Protein AF-A0A954RIB6-F1 (afdb_monomer)

Structure (mmCIF, N/CA/C/O backbone):
data_AF-A0A954RIB6-F1
#
_entry.id   AF-A0A954RIB6-F1
#
loop_
_atom_site.group_PDB
_atom_site.id
_atom_site.type_symbol
_atom_site.label_atom_id
_atom_site.label_alt_id
_atom_site.label_comp_id
_atom_site.label_asym_id
_atom_site.label_entity_id
_atom_site.label_seq_id
_atom_site.pdbx_PDB_ins_code
_atom_site.Cartn_x
_atom_site.Cartn_y
_atom_site.Cartn_z
_atom_site.occupancy
_atom_site.B_iso_or_equiv
_atom_site.auth_seq_id
_atom_site.auth_comp_id
_atom_site.auth_asym_id
_atom_site.auth_atom_id
_atom_si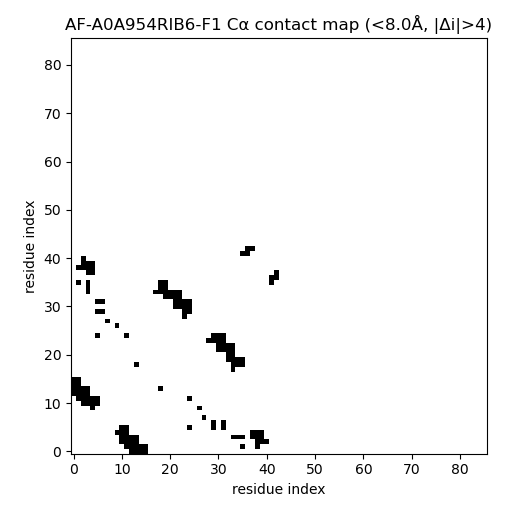te.pdbx_PDB_model_num
ATOM 1 N N . LEU A 1 1 ? -9.123 6.555 19.088 1.00 66.94 1 LEU A N 1
ATOM 2 C CA . LEU A 1 1 ? -10.493 6.037 18.889 1.00 66.94 1 LEU A CA 1
ATOM 3 C C . LEU A 1 1 ? -10.471 5.227 17.606 1.00 66.94 1 LEU A C 1
ATOM 5 O O . LEU A 1 1 ? -9.856 5.691 16.654 1.00 66.94 1 LEU A O 1
ATOM 9 N N . TYR A 1 2 ? -11.022 4.018 17.623 1.00 67.44 2 TYR A N 1
ATOM 10 C CA . TYR A 1 2 ? -11.100 3.136 16.459 1.00 67.44 2 TYR A CA 1
ATOM 11 C C . TYR A 1 2 ? -12.514 3.182 15.885 1.00 67.44 2 TYR A C 1
ATOM 13 O O . TYR A 1 2 ? -13.480 3.152 16.647 1.00 67.44 2 TYR A O 1
ATOM 21 N N . HIS A 1 3 ? -12.626 3.221 14.558 1.00 76.69 3 HIS A N 1
ATOM 22 C CA . HIS A 1 3 ? -13.904 3.097 13.862 1.00 76.69 3 HIS A CA 1
ATOM 23 C C . HIS A 1 3 ? -14.068 1.647 13.430 1.00 76.69 3 HIS A C 1
ATOM 25 O O . HIS A 1 3 ? -13.432 1.184 12.477 1.00 76.69 3 HIS A O 1
ATOM 31 N N . ILE A 1 4 ? -14.881 0.904 14.177 1.00 75.75 4 ILE A N 1
ATOM 32 C CA . ILE A 1 4 ? -15.142 -0.504 13.885 1.00 75.75 4 ILE A CA 1
ATOM 33 C C . ILE A 1 4 ? -16.586 -0.619 13.399 1.00 75.75 4 ILE A C 1
ATOM 35 O O . ILE A 1 4 ? -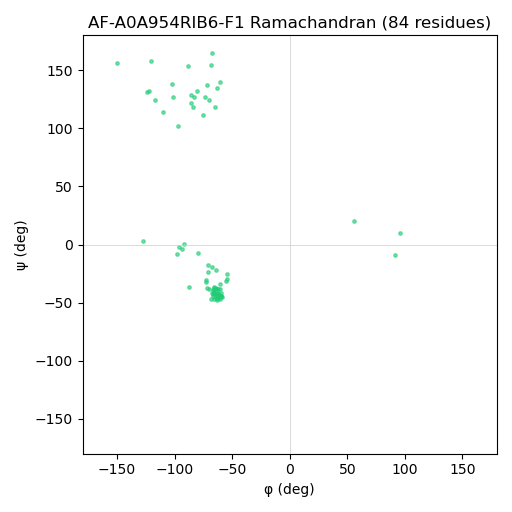17.511 -0.361 14.173 1.00 75.75 4 ILE A O 1
ATOM 39 N N . PRO A 1 5 ? -16.814 -0.992 12.128 1.00 79.94 5 PRO A N 1
ATOM 40 C CA . PRO A 1 5 ? -18.158 -1.228 11.642 1.00 79.94 5 PRO A CA 1
ATOM 41 C C . PRO A 1 5 ? -18.713 -2.522 12.243 1.00 79.94 5 PRO A C 1
ATOM 43 O O . PRO A 1 5 ? -18.029 -3.548 12.294 1.00 79.94 5 PRO A O 1
ATOM 46 N N . CYS A 1 6 ? -19.972 -2.498 12.673 1.00 80.88 6 CYS A N 1
ATOM 47 C CA . CYS A 1 6 ? -20.673 -3.721 13.042 1.00 80.88 6 CYS A CA 1
ATOM 48 C C . CYS A 1 6 ? -20.916 -4.601 11.792 1.00 80.88 6 CYS A C 1
ATOM 50 O O . CYS A 1 6 ? -20.855 -4.102 10.666 1.00 80.88 6 CYS A O 1
ATOM 52 N N . PRO A 1 7 ? -21.260 -5.893 11.949 1.00 78.00 7 PRO A N 1
ATOM 53 C CA . PRO A 1 7 ? -21.535 -6.802 10.828 1.00 78.00 7 PRO A CA 1
ATOM 54 C C . PRO A 1 7 ? -22.610 -6.303 9.849 1.00 78.00 7 PRO A C 1
ATOM 56 O O . PRO A 1 7 ? -22.602 -6.680 8.683 1.00 78.00 7 PRO A O 1
ATOM 59 N N . ASN A 1 8 ? -23.517 -5.443 10.324 1.00 79.62 8 ASN A N 1
ATOM 60 C CA . ASN A 1 8 ? -24.587 -4.831 9.535 1.00 79.62 8 ASN A CA 1
ATOM 61 C C . ASN A 1 8 ? -24.197 -3.473 8.912 1.00 79.62 8 ASN A C 1
ATOM 63 O O . ASN A 1 8 ? -25.026 -2.860 8.250 1.00 79.62 8 ASN A O 1
ATOM 67 N N . GLY A 1 9 ? -22.966 -2.991 9.121 1.00 77.81 9 GLY A N 1
ATOM 68 C CA . GLY A 1 9 ? -22.427 -1.792 8.469 1.00 77.81 9 GLY A CA 1
ATOM 69 C C . GLY A 1 9 ? -22.535 -0.472 9.243 1.00 77.81 9 GLY A C 1
ATOM 70 O O .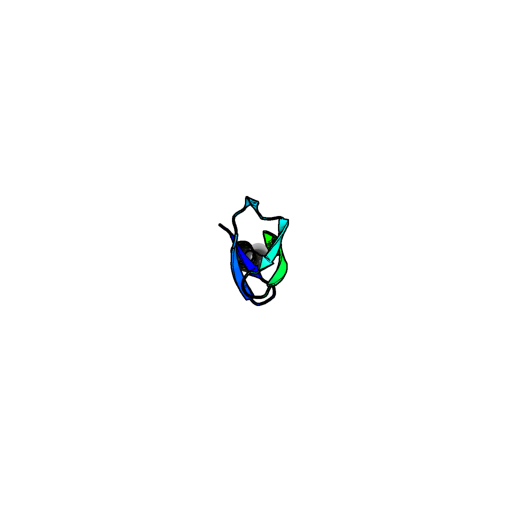 GLY A 1 9 ? -22.245 0.569 8.666 1.00 77.81 9 GLY A O 1
ATOM 71 N N . HIS A 1 10 ? -22.916 -0.478 10.524 1.00 80.75 10 HIS A N 1
ATOM 72 C CA . HIS A 1 10 ? -22.927 0.742 11.349 1.00 80.75 10 HIS A CA 1
ATOM 73 C C . HIS A 1 10 ? -21.533 1.030 11.909 1.00 80.75 10 HIS A C 1
ATOM 75 O O . HIS A 1 10 ? -20.960 0.158 12.562 1.00 80.75 10 HIS A O 1
ATOM 81 N N . GLU A 1 11 ? -21.006 2.236 11.706 1.00 77.88 11 GLU A N 1
ATOM 82 C CA . GLU A 1 11 ? -19.740 2.670 12.306 1.00 77.88 11 GLU A CA 1
ATOM 83 C C . GLU A 1 11 ? -19.906 2.950 13.802 1.00 77.88 11 GLU A C 1
ATOM 85 O O . GLU A 1 11 ? -20.788 3.700 14.216 1.00 77.88 11 GLU A O 1
ATOM 90 N N . LEU A 1 12 ? -19.054 2.325 14.617 1.00 77.06 12 LEU A N 1
ATOM 91 C CA . LEU A 1 12 ? -19.003 2.532 16.059 1.00 77.06 12 LEU A CA 1
ATOM 92 C C . LEU A 1 12 ? -17.645 3.115 16.433 1.00 77.06 12 LEU A C 1
ATOM 94 O O . LEU A 1 12 ? -16.602 2.514 16.156 1.00 77.06 12 LEU A O 1
ATOM 98 N N . GLU A 1 13 ? -17.665 4.260 17.107 1.00 76.56 13 GLU A N 1
ATOM 99 C CA . GLU A 1 13 ? -16.483 4.818 17.752 1.00 76.56 13 GLU A CA 1
ATOM 100 C C . GLU A 1 13 ? -16.203 4.023 19.025 1.00 76.56 13 GLU A C 1
ATOM 102 O O . GLU A 1 13 ? -16.973 4.052 19.984 1.00 76.56 13 GLU A O 1
ATOM 107 N N . THR A 1 14 ? -15.106 3.271 19.029 1.00 74.88 14 THR A N 1
ATOM 108 C CA . THR A 1 14 ? -14.724 2.438 20.171 1.00 74.88 14 THR A CA 1
ATOM 109 C C . THR A 1 14 ? -13.333 2.805 20.685 1.00 74.88 14 THR A C 1
ATOM 111 O O . THR A 1 14 ? -12.390 2.969 19.899 1.00 74.88 14 THR A O 1
ATOM 114 N N . PRO A 1 15 ? -13.162 2.986 22.008 1.00 75.75 15 PRO A N 1
ATOM 115 C CA . PRO A 1 15 ? -11.845 3.184 22.598 1.00 75.75 15 PRO A CA 1
ATOM 116 C C . PRO A 1 15 ? -11.015 1.898 22.496 1.00 75.75 15 PRO A C 1
ATOM 118 O O . PRO A 1 15 ? -11.554 0.792 22.428 1.00 75.75 15 PRO A O 1
ATOM 121 N N . ALA A 1 16 ? -9.687 2.050 22.500 1.00 71.56 16 ALA A N 1
ATOM 122 C CA . ALA A 1 16 ? -8.743 0.930 22.425 1.00 71.56 16 ALA A CA 1
ATOM 123 C C . ALA A 1 16 ? -8.980 -0.108 23.537 1.00 71.56 16 ALA A C 1
ATOM 125 O O . ALA A 1 16 ? -8.801 -1.304 23.336 1.00 71.56 16 ALA A O 1
ATOM 126 N N . ASP A 1 17 ? -9.446 0.368 24.686 1.00 71.56 17 ASP A N 1
ATOM 127 C CA . ASP A 1 17 ? -9.617 -0.395 25.920 1.00 71.56 17 ASP A CA 1
ATOM 128 C C . ASP A 1 17 ? -10.768 -1.415 25.838 1.00 71.56 17 ASP A C 1
ATOM 130 O O . ASP A 1 17 ? -10.825 -2.357 26.624 1.00 71.56 17 ASP A O 1
ATOM 134 N N . MET A 1 18 ? -11.677 -1.247 24.867 1.00 71.94 18 MET A N 1
ATOM 135 C CA . MET A 1 18 ? -12.782 -2.176 24.589 1.00 71.94 18 MET A CA 1
ATOM 136 C C . MET A 1 18 ? -12.449 -3.179 23.471 1.00 71.94 18 MET A C 1
ATOM 138 O O . MET A 1 18 ? -13.255 -4.061 23.162 1.00 71.94 18 MET A O 1
ATOM 142 N N . LEU A 1 19 ? -11.264 -3.088 22.856 1.00 74.12 19 LEU A N 1
ATOM 143 C CA . LEU A 1 19 ? -10.828 -4.051 21.847 1.00 74.12 19 LEU A CA 1
ATOM 144 C C . LEU A 1 19 ? -10.687 -5.450 22.462 1.00 74.12 19 LEU A C 1
ATOM 146 O O . LEU A 1 19 ? -10.109 -5.645 23.526 1.00 74.12 19 LEU A O 1
ATOM 150 N N . GLY A 1 20 ? -11.199 -6.457 21.759 1.00 74.88 20 GLY A N 1
ATOM 151 C CA . GLY A 1 20 ? -11.164 -7.859 22.168 1.00 74.88 20 GLY A CA 1
ATOM 152 C C . GLY A 1 20 ? -12.381 -8.327 22.966 1.00 74.88 20 GLY A C 1
ATOM 153 O O . GLY A 1 20 ? -12.510 -9.544 23.144 1.00 74.88 20 GLY A O 1
ATOM 154 N N . GLN A 1 21 ? -13.263 -7.412 23.385 1.00 79.81 21 GLN A N 1
ATOM 155 C CA . GLN A 1 21 ? -14.508 -7.701 24.103 1.00 79.81 21 GLN A CA 1
ATOM 156 C C . GLN A 1 21 ? -15.681 -7.951 23.142 1.00 79.81 21 GLN A C 1
ATOM 158 O O . GLN A 1 21 ? -15.691 -7.464 22.006 1.00 79.81 21 GLN A O 1
ATOM 163 N N . ASP A 1 22 ? -16.669 -8.719 23.603 1.00 83.69 22 ASP A N 1
ATOM 164 C CA . ASP A 1 22 ? -17.945 -8.895 22.909 1.00 83.69 22 ASP A CA 1
ATOM 165 C C . ASP A 1 22 ? -18.878 -7.742 23.276 1.00 83.69 22 ASP A C 1
ATOM 167 O O . ASP A 1 22 ? -19.226 -7.555 24.442 1.00 83.69 22 ASP A O 1
ATOM 171 N N . VAL A 1 23 ? -19.281 -6.965 22.274 1.00 84.56 23 VAL A N 1
ATOM 172 C CA . VAL A 1 23 ? -20.136 -5.790 22.453 1.00 84.56 23 VAL A CA 1
ATOM 173 C C . VAL A 1 23 ? -21.422 -5.930 21.661 1.00 84.56 23 VAL A C 1
ATOM 175 O O . VAL A 1 23 ? -21.507 -6.675 20.683 1.00 84.56 23 VAL A O 1
ATOM 178 N N . LEU A 1 24 ? -22.430 -5.185 22.098 1.00 84.56 24 LEU A N 1
ATOM 179 C CA . LEU A 1 24 ? -23.724 -5.103 21.446 1.00 84.56 24 LEU A CA 1
ATOM 180 C C . LEU A 1 24 ? -23.800 -3.805 20.641 1.00 84.56 24 LEU A C 1
ATOM 182 O O . LEU A 1 24 ? -23.575 -2.724 21.184 1.00 84.56 24 LEU A O 1
ATOM 186 N N . CYS A 1 25 ? -24.139 -3.890 19.356 1.00 84.12 25 CYS A N 1
ATOM 187 C CA . CYS A 1 25 ? -24.400 -2.687 18.570 1.00 84.12 25 CYS A CA 1
ATOM 188 C C . CYS A 1 25 ?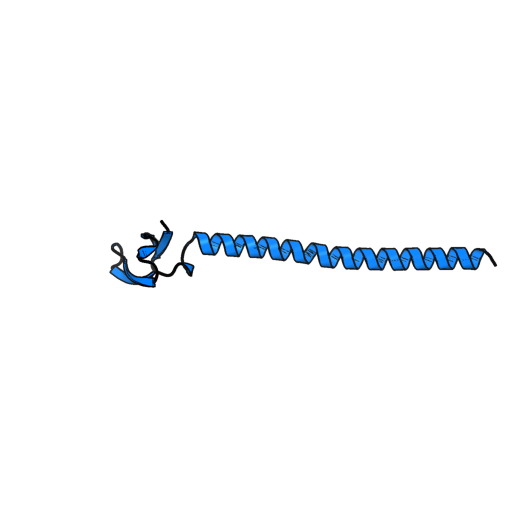 -25.719 -2.031 19.031 1.00 84.12 25 CYS A C 1
ATOM 190 O O . CYS A 1 25 ? -26.756 -2.687 18.939 1.00 84.12 25 CYS A O 1
ATOM 192 N N . PRO A 1 26 ? -25.742 -0.745 19.425 1.00 83.62 26 PRO A N 1
ATOM 193 C CA . PRO A 1 26 ? -26.969 -0.061 19.845 1.00 83.62 26 PRO A CA 1
ATOM 194 C C . PRO A 1 26 ? -27.985 0.146 18.707 1.00 83.62 26 PRO A C 1
ATOM 196 O O . PRO A 1 26 ? -29.162 0.352 18.976 1.00 83.62 26 PRO A O 1
ATOM 199 N N . HIS A 1 27 ? -27.558 0.074 17.440 1.00 83.88 27 HIS A N 1
ATOM 200 C CA . HIS A 1 27 ? -28.440 0.294 16.284 1.00 83.88 27 HIS A CA 1
ATOM 201 C C . HIS A 1 27 ? -29.163 -0.968 15.808 1.00 83.88 27 HIS A C 1
ATOM 203 O O . HIS A 1 27 ? -30.304 -0.900 15.367 1.00 83.88 27 HIS A O 1
ATOM 209 N N . CYS A 1 28 ? -28.499 -2.123 15.861 1.00 84.31 28 CYS A N 1
ATOM 210 C CA . CYS A 1 28 ? -29.033 -3.375 15.308 1.00 84.31 28 CYS A CA 1
ATOM 211 C C . CYS A 1 28 ? -29.028 -4.537 16.304 1.00 84.31 28 CYS A C 1
ATOM 213 O O . CYS A 1 28 ? -29.393 -5.651 15.941 1.00 84.31 28 CYS A O 1
ATOM 215 N N . ASN A 1 29 ? -28.606 -4.284 17.546 1.00 83.69 29 ASN A N 1
ATOM 216 C CA . ASN A 1 29 ? -28.599 -5.236 18.654 1.00 83.69 29 ASN A CA 1
ATOM 217 C C . ASN A 1 29 ? -27.823 -6.536 18.371 1.00 83.69 29 ASN A C 1
ATOM 219 O O . ASN A 1 29 ? -28.041 -7.557 19.020 1.00 83.69 29 ASN A O 1
ATOM 223 N N . VAL A 1 30 ? -26.917 -6.505 17.388 1.00 82.94 30 VAL A N 1
ATOM 224 C CA . VAL A 1 30 ? -26.059 -7.638 17.047 1.00 82.94 30 VAL A CA 1
ATOM 225 C C . VAL A 1 30 ? -24.884 -7.680 18.015 1.00 82.94 30 VAL A C 1
ATOM 227 O O . VAL A 1 30 ? -24.238 -6.655 18.258 1.00 82.94 30 VAL A O 1
ATOM 230 N N . GLN A 1 31 ? -24.616 -8.860 18.566 1.00 82.75 31 GLN A N 1
ATOM 231 C CA . GLN A 1 31 ? -23.428 -9.107 19.371 1.00 82.75 31 GLN A CA 1
ATOM 232 C C . GLN A 1 31 ? -22.270 -9.489 18.452 1.00 82.75 31 GLN A C 1
ATOM 234 O O . GLN A 1 31 ? -22.401 -10.376 17.607 1.00 82.75 31 GLN A O 1
ATOM 239 N N . PHE A 1 32 ? -21.138 -8.813 18.600 1.00 83.25 32 PHE A N 1
ATOM 240 C CA . PHE A 1 32 ? -19.933 -9.123 17.845 1.00 83.25 32 PHE A CA 1
ATOM 241 C C . PHE A 1 32 ? -18.691 -8.762 18.655 1.00 83.25 32 PHE A C 1
ATOM 243 O O . PHE A 1 32 ? -18.723 -7.915 19.548 1.00 83.25 32 PHE A O 1
ATOM 250 N N . ARG A 1 33 ? -17.579 -9.414 18.325 1.00 81.75 33 ARG A N 1
ATOM 251 C CA . ARG A 1 33 ? -16.307 -9.185 19.001 1.00 81.75 33 ARG A CA 1
ATOM 252 C C . ARG A 1 33 ? -15.581 -8.012 18.365 1.00 81.75 33 ARG A C 1
ATOM 254 O O . ARG A 1 33 ? -15.256 -8.089 17.180 1.00 81.75 33 ARG A O 1
ATOM 261 N N . LEU A 1 34 ? -15.260 -6.979 19.141 1.00 76.62 34 LEU A N 1
ATOM 262 C CA . LEU A 1 34 ? -14.400 -5.892 18.674 1.00 76.62 34 LEU A CA 1
ATOM 263 C C . LEU A 1 34 ? -13.006 -6.452 18.408 1.00 76.62 34 LEU A C 1
ATOM 265 O O . LEU A 1 34 ? -12.346 -6.957 19.314 1.00 76.62 34 LEU A O 1
ATOM 269 N N . ARG A 1 35 ? -12.534 -6.387 17.165 1.00 69.25 35 ARG A N 1
ATOM 270 C CA . ARG A 1 35 ? -11.161 -6.757 16.816 1.00 69.25 35 ARG A CA 1
ATOM 271 C C . ARG A 1 35 ? -10.513 -5.567 16.133 1.00 69.25 35 ARG A C 1
ATOM 273 O O . ARG A 1 35 ? -11.044 -5.035 15.170 1.00 69.25 35 ARG A O 1
ATOM 280 N N . GLU A 1 36 ? -9.312 -5.214 16.570 1.00 62.41 36 GLU A N 1
ATOM 281 C CA . GLU A 1 36 ? -8.486 -4.166 15.949 1.00 62.41 36 GLU A CA 1
ATOM 282 C C . GLU A 1 36 ? -8.266 -4.409 14.442 1.00 62.41 36 GLU A C 1
ATOM 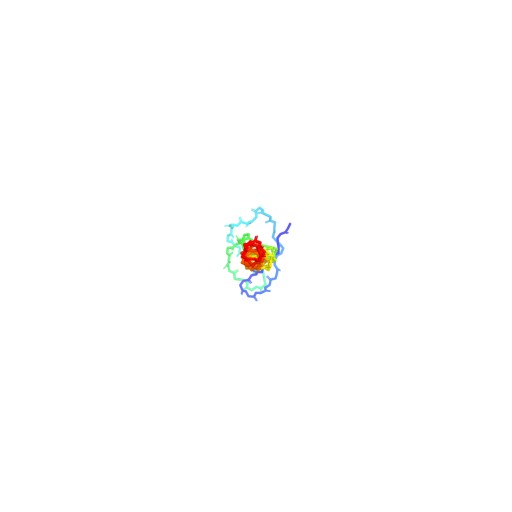284 O O . GLU A 1 36 ? -8.191 -3.482 13.641 1.00 62.41 36 GLU A O 1
ATOM 289 N N . LYS A 1 37 ? -8.255 -5.685 14.041 1.00 58.91 37 LYS A N 1
ATOM 290 C CA . LYS A 1 37 ? -8.116 -6.158 12.654 1.00 58.91 37 LYS A CA 1
ATOM 291 C C . LYS A 1 37 ? -9.277 -5.734 11.743 1.00 58.91 37 LYS A C 1
ATOM 293 O O . LYS A 1 37 ? -9.110 -5.730 10.524 1.00 58.91 37 LYS A O 1
ATOM 298 N N . ASP A 1 38 ? -10.427 -5.412 12.333 1.00 59.50 38 ASP A N 1
ATOM 299 C CA . ASP A 1 38 ? -11.631 -4.965 11.632 1.00 59.50 38 ASP A CA 1
ATOM 300 C C . ASP A 1 38 ? -11.722 -3.434 11.541 1.00 59.50 38 ASP A C 1
ATOM 302 O O . ASP A 1 38 ? -12.612 -2.928 10.857 1.00 59.50 38 ASP A O 1
ATOM 306 N N . SER A 1 39 ? -10.780 -2.703 12.155 1.00 60.25 39 SER A N 1
ATOM 307 C CA . SER A 1 39 ? -10.676 -1.251 11.997 1.00 60.25 39 SER A CA 1
ATOM 308 C C . SER A 1 39 ? -10.430 -0.867 10.534 1.00 60.25 39 SER A C 1
ATOM 310 O O . SER A 1 39 ? -9.675 -1.515 9.791 1.00 60.25 39 SER A O 1
ATOM 312 N N . VAL A 1 40 ? -11.092 0.206 10.104 1.00 63.66 40 VAL A N 1
ATOM 313 C CA . VAL A 1 40 ? -10.981 0.748 8.742 1.00 63.66 40 VAL A CA 1
ATOM 314 C C . VAL A 1 40 ? -9.536 1.175 8.449 1.00 63.66 40 VAL A C 1
ATOM 316 O O . VAL A 1 40 ? -9.031 0.986 7.338 1.00 63.66 40 VAL A O 1
ATOM 319 N N . GLU A 1 41 ? -8.832 1.665 9.467 1.00 65.06 41 GLU A N 1
ATOM 320 C CA . GLU A 1 41 ? -7.446 2.114 9.406 1.00 65.06 41 GLU A CA 1
ATOM 321 C C . GLU A 1 41 ? -6.470 0.956 9.107 1.00 65.06 41 GLU A C 1
ATOM 323 O O . GLU A 1 41 ? -5.597 1.099 8.242 1.00 65.06 41 GLU A O 1
ATOM 328 N N . TYR A 1 42 ? -6.659 -0.223 9.723 1.00 61.56 42 TYR A N 1
ATOM 329 C CA . TYR A 1 42 ? -5.826 -1.409 9.463 1.00 61.56 42 TYR A CA 1
ATOM 330 C C . TYR A 1 42 ? -6.011 -1.942 8.033 1.00 61.56 42 TYR A C 1
ATOM 332 O O . TYR A 1 42 ? -5.043 -2.313 7.355 1.00 61.56 42 TYR A O 1
ATOM 340 N N . LYS A 1 43 ? -7.252 -1.928 7.521 1.00 63.50 43 LYS A N 1
ATOM 341 C CA . LYS A 1 43 ? -7.544 -2.309 6.127 1.00 63.50 43 LYS A CA 1
ATOM 342 C C . LYS A 1 43 ? -6.927 -1.332 5.124 1.00 63.50 43 LYS A C 1
ATOM 344 O O . LYS A 1 43 ? -6.431 -1.774 4.083 1.00 63.50 43 LYS A O 1
ATOM 349 N N . ARG A 1 44 ? -6.906 -0.030 5.431 1.00 65.94 44 ARG A N 1
ATOM 350 C CA . ARG A 1 44 ? -6.310 1.000 4.564 1.00 65.94 44 ARG A CA 1
ATOM 351 C C . ARG A 1 44 ? -4.795 0.834 4.442 1.00 65.94 44 ARG A C 1
ATOM 353 O O . ARG A 1 44 ? -4.288 0.791 3.322 1.00 65.94 44 ARG A O 1
ATOM 360 N N . GLN A 1 45 ? -4.094 0.629 5.560 1.00 65.12 45 GLN A N 1
ATOM 361 C CA . GLN A 1 45 ? -2.640 0.416 5.554 1.00 65.12 45 GLN A CA 1
ATOM 362 C C . GLN A 1 45 ? -2.235 -0.851 4.793 1.00 65.12 45 GLN A C 1
ATOM 364 O O . GLN A 1 45 ? -1.361 -0.786 3.929 1.00 65.12 45 GLN A O 1
ATOM 369 N N . ARG A 1 46 ? -2.907 -1.993 5.013 1.00 65.50 46 ARG A N 1
ATOM 370 C CA . ARG A 1 46 ? -2.605 -3.224 4.256 1.00 65.50 46 ARG A CA 1
ATOM 371 C C . ARG A 1 46 ? -2.806 -3.061 2.750 1.00 65.50 46 ARG A C 1
ATOM 373 O O . ARG A 1 46 ? -2.019 -3.594 1.965 1.00 65.50 46 ARG A O 1
ATOM 380 N N . ARG A 1 47 ? -3.847 -2.333 2.334 1.00 65.62 47 ARG A N 1
ATOM 381 C CA . ARG A 1 47 ? -4.118 -2.088 0.912 1.00 65.62 47 ARG A CA 1
ATOM 382 C C . ARG A 1 47 ? -3.029 -1.217 0.290 1.00 65.62 47 ARG A C 1
ATOM 384 O O . ARG A 1 47 ? -2.511 -1.561 -0.769 1.00 65.62 47 ARG A O 1
ATOM 391 N N . GLU A 1 48 ? -2.607 -0.157 0.970 1.00 67.38 48 GLU A N 1
ATOM 392 C CA . GLU A 1 48 ? -1.496 0.683 0.511 1.00 67.38 48 GLU A CA 1
ATOM 393 C C . GLU A 1 48 ? -0.158 -0.067 0.465 1.00 67.38 48 GLU A C 1
ATOM 395 O O . GLU A 1 48 ? 0.617 0.110 -0.477 1.00 67.38 48 GLU A O 1
ATOM 400 N N . GLU A 1 49 ? 0.121 -0.939 1.436 1.00 67.38 49 GLU A N 1
ATOM 401 C CA . GLU A 1 49 ? 1.327 -1.768 1.427 1.00 67.38 49 GLU A CA 1
ATOM 402 C C . GLU A 1 49 ? 1.340 -2.778 0.279 1.00 67.38 49 GLU A C 1
ATOM 404 O O . GLU A 1 49 ? 2.392 -2.972 -0.333 1.00 67.38 49 GLU A O 1
ATOM 409 N N . SER A 1 50 ? 0.195 -3.388 -0.053 1.00 64.56 50 SER A N 1
ATOM 410 C CA . SER A 1 50 ? 0.094 -4.293 -1.207 1.00 64.56 50 SER A CA 1
ATOM 411 C C . SER A 1 50 ? 0.405 -3.564 -2.519 1.00 64.56 50 SER A C 1
ATOM 413 O O . SER A 1 50 ? 1.275 -4.005 -3.269 1.00 64.56 50 SER A O 1
ATOM 415 N N . ILE A 1 51 ? -0.151 -2.359 -2.704 1.00 68.56 51 ILE A N 1
ATOM 416 C CA . ILE A 1 51 ? 0.130 -1.499 -3.863 1.00 68.56 51 ILE A CA 1
ATOM 417 C C . ILE A 1 51 ? 1.618 -1.101 -3.907 1.00 68.56 51 ILE A C 1
ATOM 419 O O . ILE A 1 51 ? 2.224 -1.058 -4.979 1.00 68.56 51 ILE A O 1
ATOM 423 N N . ARG A 1 52 ? 2.256 -0.837 -2.754 1.00 66.50 52 ARG A N 1
ATOM 424 C CA . ARG A 1 52 ? 3.704 -0.553 -2.700 1.00 66.50 52 ARG A CA 1
ATOM 425 C C . ARG A 1 52 ? 4.560 -1.784 -3.002 1.00 66.50 52 ARG A C 1
ATOM 427 O O . ARG A 1 52 ? 5.601 -1.632 -3.638 1.00 66.50 52 ARG A O 1
ATOM 434 N N . ARG A 1 53 ? 4.176 -2.980 -2.544 1.00 64.56 53 ARG A N 1
ATOM 435 C CA . ARG A 1 53 ? 4.927 -4.223 -2.801 1.00 64.56 53 ARG A CA 1
ATOM 436 C C . ARG A 1 53 ? 4.891 -4.602 -4.277 1.00 64.56 53 ARG A C 1
ATOM 438 O O . ARG A 1 53 ? 5.944 -4.912 -4.827 1.00 64.56 53 ARG A O 1
ATOM 445 N N . GLU A 1 54 ? 3.735 -4.483 -4.923 1.00 64.50 54 GLU A N 1
ATOM 446 C CA . GLU A 1 54 ? 3.592 -4.740 -6.361 1.00 64.50 54 GLU A CA 1
ATOM 447 C C . GLU A 1 54 ? 4.485 -3.810 -7.194 1.00 64.50 54 GLU A C 1
ATOM 449 O O . GLU A 1 54 ? 5.196 -4.264 -8.090 1.00 64.50 54 GLU A O 1
ATOM 454 N N . ARG A 1 55 ? 4.571 -2.523 -6.825 1.00 63.34 55 ARG A N 1
ATOM 455 C CA . ARG A 1 55 ? 5.487 -1.574 -7.484 1.00 63.34 55 ARG A CA 1
ATOM 456 C C . ARG A 1 55 ? 6.966 -1.908 -7.273 1.00 63.34 55 ARG A C 1
ATOM 458 O O . ARG A 1 55 ? 7.770 -1.714 -8.179 1.00 63.34 55 ARG A O 1
ATOM 465 N N . LYS A 1 56 ? 7.351 -2.399 -6.090 1.00 61.78 56 LYS A N 1
ATOM 466 C CA . LYS A 1 56 ? 8.759 -2.713 -5.782 1.00 61.78 56 LYS A CA 1
ATOM 467 C C . LYS A 1 56 ? 9.260 -3.950 -6.527 1.00 61.78 56 LYS A C 1
ATOM 469 O O . LYS A 1 56 ? 10.407 -3.960 -6.964 1.00 61.78 56 LYS A O 1
ATOM 474 N N . LEU A 1 57 ? 8.414 -4.965 -6.691 1.00 61.91 57 LEU A N 1
ATOM 475 C CA . LEU A 1 57 ? 8.792 -6.201 -7.381 1.00 61.91 57 LEU A CA 1
ATOM 476 C C . LEU A 1 57 ? 8.919 -6.005 -8.901 1.00 61.91 57 LEU A C 1
ATOM 478 O O . LEU A 1 57 ? 9.790 -6.621 -9.513 1.00 61.91 57 LEU A O 1
ATOM 482 N N . GLY A 1 58 ? 8.143 -5.087 -9.492 1.00 62.91 58 GLY A N 1
ATOM 483 C CA . GLY A 1 58 ? 8.255 -4.748 -10.916 1.00 62.91 58 GLY A CA 1
ATOM 484 C C . GLY A 1 58 ? 9.622 -4.170 -11.303 1.00 62.91 58 GLY A C 1
ATOM 485 O O . GLY A 1 58 ? 10.216 -4.590 -12.295 1.00 62.91 58 GLY A O 1
ATOM 486 N N . ASN A 1 59 ? 10.171 -3.263 -10.489 1.00 66.06 59 ASN A N 1
ATOM 487 C CA . ASN A 1 59 ? 11.428 -2.580 -10.817 1.00 66.06 59 ASN A CA 1
ATOM 488 C C . ASN A 1 59 ? 12.661 -3.487 -10.687 1.00 66.06 59 ASN A C 1
ATOM 490 O O . ASN A 1 59 ? 13.620 -3.330 -11.439 1.00 66.06 59 ASN A O 1
ATOM 494 N N . VAL A 1 60 ? 12.647 -4.445 -9.754 1.00 80.38 60 VAL A N 1
ATOM 495 C CA . VAL A 1 60 ? 13.766 -5.383 -9.578 1.00 80.38 60 VAL A CA 1
ATOM 496 C C . VAL A 1 60 ? 13.854 -6.329 -10.773 1.00 80.38 60 VAL A C 1
ATOM 498 O O . VAL A 1 60 ? 14.929 -6.474 -11.347 1.00 80.38 60 VAL A O 1
ATOM 501 N N . TRP A 1 61 ? 12.730 -6.910 -11.203 1.00 81.31 61 TRP A N 1
ATOM 502 C CA . TRP A 1 61 ? 12.700 -7.804 -12.365 1.00 81.31 61 TRP A CA 1
ATOM 503 C C . TRP A 1 61 ? 13.192 -7.112 -13.646 1.00 81.31 61 TRP A C 1
ATOM 505 O O . TRP A 1 61 ? 14.031 -7.654 -14.367 1.00 81.31 61 TRP A O 1
ATOM 515 N N . LEU A 1 62 ? 12.727 -5.881 -13.896 1.00 84.88 62 LEU A N 1
ATOM 516 C CA . LEU A 1 62 ? 13.142 -5.088 -15.056 1.00 84.88 62 LEU A CA 1
ATOM 517 C C . LEU A 1 62 ? 14.640 -4.747 -15.028 1.00 84.88 62 LEU A C 1
ATOM 519 O O . LEU A 1 62 ? 15.315 -4.909 -16.043 1.00 84.88 62 LEU A O 1
ATOM 523 N N . ASN A 1 63 ? 15.190 -4.340 -13.879 1.00 84.31 63 ASN A N 1
ATOM 524 C CA . ASN A 1 63 ? 16.616 -4.011 -13.781 1.00 84.31 63 ASN A CA 1
ATOM 525 C C . ASN A 1 63 ? 17.523 -5.226 -14.028 1.00 84.31 63 ASN A C 1
ATOM 527 O O . ASN A 1 63 ? 18.564 -5.087 -14.675 1.00 84.31 63 ASN A O 1
ATOM 531 N N . TRP A 1 64 ? 17.131 -6.417 -13.566 1.00 89.81 64 TRP A N 1
ATOM 532 C CA . TR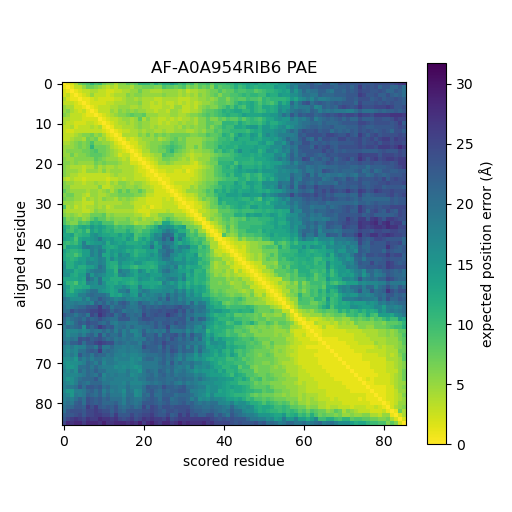P A 1 64 ? 17.876 -7.648 -13.851 1.00 89.81 64 TRP A CA 1
ATOM 533 C C . TRP A 1 64 ? 17.881 -7.974 -15.350 1.00 89.81 64 TRP A C 1
ATOM 535 O O . TRP A 1 64 ? 18.937 -8.284 -15.901 1.00 89.81 64 TRP A O 1
ATOM 545 N N . ALA A 1 65 ? 16.741 -7.819 -16.031 1.00 92.31 65 ALA A N 1
ATOM 546 C CA . ALA A 1 65 ? 16.655 -8.015 -17.479 1.00 92.31 65 ALA A CA 1
ATOM 547 C C . ALA A 1 65 ? 17.539 -7.022 -18.260 1.00 92.31 65 ALA A C 1
ATOM 549 O O . ALA A 1 65 ? 18.274 -7.427 -19.162 1.00 92.31 65 ALA A O 1
ATOM 550 N N . ILE A 1 66 ? 17.523 -5.738 -17.879 1.00 92.69 66 ILE A N 1
ATOM 551 C CA . ILE A 1 66 ? 18.361 -4.698 -18.501 1.00 92.69 66 ILE A CA 1
ATOM 552 C C . ILE A 1 66 ? 19.849 -5.011 -18.304 1.00 92.69 66 ILE A C 1
ATOM 554 O O . ILE A 1 66 ? 20.632 -4.906 -19.245 1.00 92.69 66 ILE A O 1
ATOM 558 N N . THR A 1 67 ? 20.240 -5.444 -17.104 1.00 95.00 67 THR A N 1
ATOM 559 C CA . THR A 1 67 ? 21.639 -5.769 -16.786 1.00 95.00 67 THR A CA 1
ATOM 560 C C . THR A 1 67 ? 22.169 -6.892 -17.676 1.00 95.00 67 THR A C 1
ATOM 562 O O . THR A 1 67 ? 23.245 -6.761 -18.257 1.00 95.00 67 THR A O 1
ATOM 565 N N . ILE A 1 68 ? 21.400 -7.972 -17.841 1.00 95.88 68 ILE A N 1
ATOM 566 C CA . ILE A 1 68 ? 21.787 -9.105 -18.693 1.00 95.88 68 ILE A CA 1
ATOM 567 C C . ILE A 1 68 ? 21.941 -8.656 -20.151 1.00 95.88 68 ILE A C 1
ATOM 569 O O . ILE A 1 68 ? 22.937 -8.992 -20.790 1.00 95.88 68 ILE A O 1
ATOM 573 N N . ALA A 1 69 ? 21.001 -7.860 -20.667 1.00 96.44 69 ALA A N 1
ATOM 574 C CA . ALA A 1 69 ? 21.070 -7.352 -22.035 1.00 96.44 69 ALA A CA 1
ATOM 575 C C . ALA A 1 69 ? 22.339 -6.514 -22.276 1.00 96.44 69 ALA A C 1
ATOM 577 O O . ALA A 1 69 ? 23.033 -6.721 -23.271 1.00 96.44 69 ALA A O 1
ATOM 578 N N . VAL A 1 70 ? 22.685 -5.621 -21.342 1.00 97.06 70 VAL A N 1
ATOM 579 C CA . VAL A 1 70 ? 23.899 -4.792 -21.428 1.00 97.06 70 VAL A CA 1
ATOM 580 C C . VAL A 1 70 ? 25.165 -5.650 -21.408 1.00 97.06 70 VAL A C 1
ATOM 582 O O . VAL A 1 70 ? 26.067 -5.416 -22.210 1.00 97.06 70 VAL A O 1
ATOM 585 N N . VAL A 1 71 ? 25.228 -6.672 -20.548 1.00 97.12 71 VAL A N 1
ATOM 586 C CA . VAL A 1 71 ? 26.374 -7.596 -20.477 1.00 97.12 71 VAL A CA 1
ATOM 587 C C . VAL A 1 71 ? 26.557 -8.365 -21.785 1.00 97.12 71 VAL A C 1
ATOM 589 O O . VAL A 1 71 ? 27.680 -8.470 -22.272 1.00 97.12 71 VAL A O 1
ATOM 592 N N . VAL A 1 72 ? 25.473 -8.864 -22.386 1.00 97.12 72 VAL A N 1
ATOM 593 C CA . VAL A 1 72 ? 25.533 -9.585 -23.668 1.00 97.12 72 VAL A CA 1
ATOM 594 C C . VAL A 1 72 ? 26.019 -8.668 -24.790 1.00 97.12 72 VAL A C 1
ATOM 596 O O . VAL A 1 72 ? 26.916 -9.046 -25.540 1.00 97.12 72 VAL A O 1
ATOM 599 N N . VAL A 1 73 ? 25.482 -7.448 -24.884 1.00 97.12 73 VAL A N 1
ATOM 600 C CA . VAL A 1 73 ? 25.889 -6.476 -25.912 1.00 97.12 73 VAL A CA 1
ATOM 601 C C . VAL A 1 73 ? 27.356 -6.078 -25.750 1.00 97.12 73 VAL A C 1
ATOM 603 O O . VAL A 1 73 ? 28.102 -6.094 -26.727 1.00 97.12 73 VAL A O 1
ATOM 606 N N . LEU A 1 74 ? 27.798 -5.772 -24.527 1.00 96.94 74 LEU A N 1
ATOM 607 C CA . LEU A 1 74 ? 29.202 -5.454 -24.252 1.00 96.94 74 LEU A CA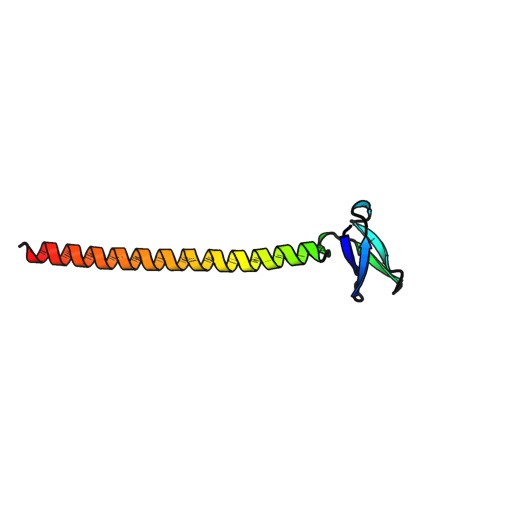 1
ATOM 608 C C . LEU A 1 74 ? 30.124 -6.637 -24.557 1.00 96.94 74 LEU A C 1
ATOM 610 O O . LEU A 1 74 ? 31.172 -6.444 -25.167 1.00 96.94 74 LEU A O 1
ATOM 614 N N . GLY A 1 75 ? 29.727 -7.857 -24.189 1.00 95.94 75 GLY A N 1
ATOM 615 C CA . GLY A 1 75 ? 30.485 -9.070 -24.489 1.00 95.94 75 GLY A CA 1
ATOM 616 C C . GLY A 1 75 ? 30.670 -9.289 -25.991 1.00 95.94 75 GLY A C 1
ATOM 617 O O . GLY A 1 75 ? 31.784 -9.558 -26.436 1.00 95.94 75 GLY A O 1
ATOM 618 N N . LEU A 1 76 ? 29.611 -9.101 -26.785 1.00 95.62 76 LEU A N 1
ATOM 619 C CA . LEU A 1 76 ? 29.682 -9.196 -28.247 1.00 95.62 76 LEU A CA 1
ATOM 620 C C . LEU A 1 76 ? 30.575 -8.108 -28.852 1.00 95.62 76 LEU A C 1
ATOM 622 O O . LEU A 1 76 ? 31.380 -8.405 -29.730 1.00 95.62 76 LEU A O 1
ATOM 626 N N . LEU A 1 77 ? 30.478 -6.867 -28.366 1.00 95.38 77 LEU A N 1
ATOM 627 C CA . LEU A 1 77 ? 31.336 -5.771 -28.826 1.00 95.38 77 LEU A CA 1
ATOM 628 C C . LEU A 1 77 ? 32.814 -6.046 -28.546 1.00 95.38 77 LEU A C 1
ATOM 630 O O . LEU A 1 77 ? 33.646 -5.831 -29.424 1.00 95.38 77 LEU A O 1
ATOM 634 N N . ILE A 1 78 ? 33.141 -6.551 -27.353 1.00 95.25 78 ILE A N 1
ATOM 635 C CA . ILE A 1 78 ? 34.514 -6.931 -26.995 1.00 95.25 78 ILE A CA 1
ATOM 636 C C . ILE A 1 78 ? 35.025 -8.023 -27.938 1.00 95.25 78 ILE A C 1
ATOM 638 O O . ILE A 1 78 ? 36.143 -7.911 -28.429 1.00 95.25 78 ILE A O 1
ATOM 642 N N . LEU A 1 79 ? 34.200 -9.033 -28.231 1.00 93.38 79 LEU A N 1
ATOM 643 C CA . LEU A 1 79 ? 34.569 -10.157 -29.093 1.00 93.38 79 LEU A CA 1
ATOM 644 C C . LEU A 1 79 ? 34.816 -9.710 -30.544 1.00 93.38 79 LEU A C 1
ATOM 646 O O . LEU A 1 79 ? 35.800 -10.116 -31.163 1.00 93.38 79 LEU A O 1
ATOM 650 N N . ILE A 1 80 ? 33.969 -8.821 -31.069 1.00 93.94 80 ILE A N 1
ATOM 651 C CA . ILE A 1 80 ? 34.149 -8.226 -32.400 1.00 93.94 80 ILE A CA 1
ATOM 652 C C . ILE A 1 80 ? 35.439 -7.397 -32.439 1.00 93.94 80 ILE A C 1
ATOM 654 O O . ILE A 1 80 ? 36.247 -7.581 -33.343 1.00 93.94 80 ILE A O 1
ATOM 658 N N . LEU A 1 81 ? 35.669 -6.537 -31.440 1.00 91.94 81 LEU A N 1
ATOM 659 C CA . LEU A 1 81 ? 36.870 -5.699 -31.365 1.00 91.94 81 LEU A CA 1
ATOM 660 C C . LEU A 1 81 ? 38.156 -6.526 -31.240 1.00 91.94 81 LEU A C 1
ATOM 662 O O . LEU A 1 81 ? 39.165 -6.166 -31.847 1.00 91.94 81 LEU A O 1
ATOM 666 N N . SER A 1 82 ? 38.136 -7.625 -30.479 1.00 90.31 82 SER A N 1
ATOM 667 C CA . SER A 1 82 ? 39.281 -8.535 -30.394 1.00 90.31 82 SER A CA 1
ATOM 668 C C . SER A 1 82 ? 39.521 -9.265 -31.711 1.00 90.31 82 SER A C 1
ATOM 670 O O . SER A 1 82 ? 40.662 -9.339 -32.143 1.00 90.31 82 SER A O 1
ATOM 672 N N . GLY A 1 83 ? 38.462 -9.727 -32.385 1.00 86.56 83 GLY A N 1
ATOM 673 C CA . GLY A 1 83 ? 38.580 -10.436 -33.662 1.00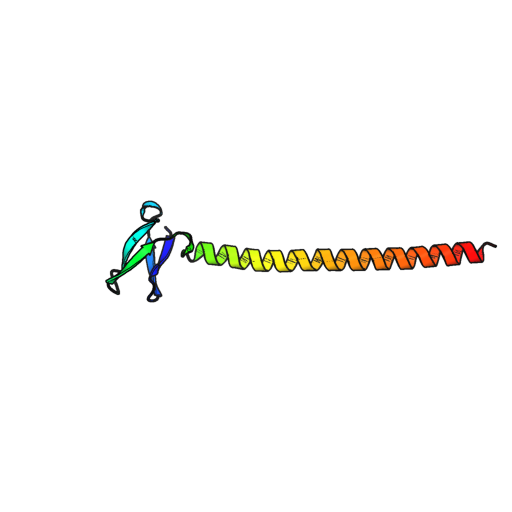 86.56 83 GLY A CA 1
ATOM 674 C C . GLY A 1 83 ? 39.000 -9.548 -34.836 1.00 86.56 83 GLY A C 1
ATOM 675 O O . GLY A 1 83 ? 39.559 -10.045 -35.799 1.00 86.56 83 GLY A O 1
ATOM 676 N N . THR A 1 84 ? 38.766 -8.233 -34.767 1.00 85.38 84 THR A N 1
ATOM 677 C CA . THR A 1 84 ? 39.275 -7.269 -35.763 1.00 85.38 84 THR A CA 1
ATOM 678 C C . THR A 1 84 ? 40.743 -6.883 -35.565 1.00 85.38 84 THR A C 1
ATOM 680 O O . THR A 1 84 ? 41.278 -6.120 -36.366 1.00 85.38 84 THR A O 1
ATOM 683 N N . ARG A 1 85 ? 41.366 -7.313 -34.460 1.00 75.50 85 ARG A N 1
ATOM 684 C CA . ARG A 1 85 ? 42.736 -6.935 -34.084 1.00 75.50 85 ARG A CA 1
ATOM 685 C C . ARG A 1 85 ? 43.787 -7.989 -34.465 1.00 75.50 85 ARG A C 1
ATOM 687 O O . ARG A 1 85 ? 44.971 -7.685 -34.334 1.00 75.50 85 ARG A O 1
ATOM 694 N N . ASP A 1 86 ? 43.348 -9.159 -34.929 1.00 56.00 86 ASP A N 1
ATOM 695 C CA . ASP A 1 86 ? 44.159 -10.203 -35.576 1.00 56.00 86 ASP A CA 1
ATOM 696 C C . ASP A 1 86 ? 44.151 -10.025 -37.106 1.00 56.00 86 ASP A C 1
ATOM 698 O O . ASP A 1 86 ? 45.204 -10.282 -37.735 1.00 56.00 86 ASP A O 1
#

Sequence (86 aa):
LYHIPCPNGHELETPADMLGQDVLCPHCNVQFRLREKDSVEYKRQRREESIRRERKLGNVWLNWAITIAVVVVLGLLILILSGTRD

Foldseek 3Di:
DFFAADPVGDTDDDDPVQAQPWDADPPPRDTDHHHPCRTPVVVVVVVVVVVVVVVVVVVVVVVVVVVVVVVVVVVVVVVVVVVVVD

Mean predicted aligned error: 12.73 Å

Radius of gyration: 28.16 Å; Cα contacts (8 Å, |Δi|>4): 74; chains: 1; bounding box: 73×16×62 Å

Solvent-accessible surface area (backbone atoms only — not comparable to full-atom values): 5056 Å² total; per-residue (Å²): 120,41,52,38,55,45,100,90,68,52,77,36,87,38,56,75,88,55,52,71,40,78,44,66,40,92,88,76,68,48,76,46,67,39,47,72,81,60,19,58,67,52,53,50,52,54,53,54,49,51,59,49,50,57,58,54,55,52,54,53,57,50,51,55,54,53,50,52,53,51,52,52,54,50,51,51,51,52,52,52,57,55,62,74,72,114

Secondary structure (DSSP, 8-state):
-EEEE-TTS-EEEE-GGGTTSEEE-TTT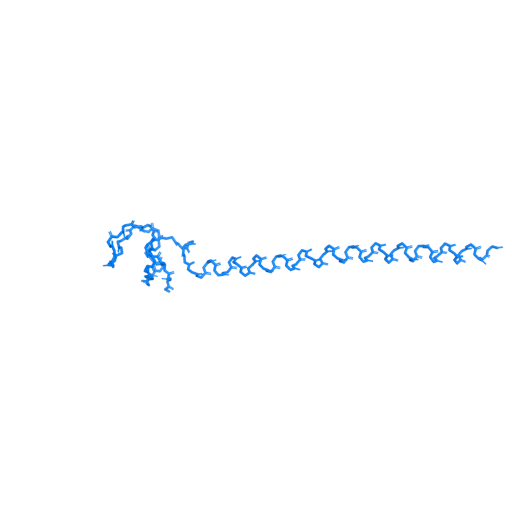--EEE--GGGSHHHHHHHHHHHHHHHHHHHHHHHHHHHHHHHHHHHHHHHHHHHHT--

pLDDT: mean 78.01, std 11.74, range [56.0, 97.12]

Nearest PDB structures (foldseek):
  3wwn-assembly1_B-2  TM=7.403E-01  e=1.273E+00  Thermus thermophilus HB27
  5eio-assembly1_C-2  TM=7.341E-01  e=1.191E+00  Thermus thermophilus